Protein AF-A0A929NQB8-F1 (afdb_monomer_lite)

Structure (mmCIF, N/CA/C/O backbone):
data_AF-A0A929NQB8-F1
#
_entry.id   AF-A0A929NQB8-F1
#
loop_
_atom_site.group_PDB
_atom_site.id
_atom_site.type_symbol
_atom_site.label_atom_id
_atom_site.label_alt_id
_atom_site.label_comp_id
_atom_site.label_asym_id
_atom_site.label_entity_id
_atom_site.label_seq_id
_atom_site.pdbx_PDB_ins_code
_atom_site.Cartn_x
_atom_site.Cartn_y
_atom_site.Cartn_z
_atom_site.occupancy
_atom_site.B_iso_or_equiv
_atom_site.auth_seq_id
_atom_site.auth_comp_id
_atom_site.auth_asym_id
_atom_site.auth_atom_id
_atom_site.pdbx_PDB_model_num
ATOM 1 N N . MET A 1 1 ? -1.021 -33.542 -64.323 1.00 52.00 1 MET A N 1
ATOM 2 C CA . MET A 1 1 ? 0.283 -33.975 -63.782 1.00 52.00 1 MET A CA 1
ATOM 3 C C . MET A 1 1 ? 0.473 -33.269 -62.448 1.00 52.00 1 MET A C 1
ATOM 5 O O . MET A 1 1 ? 0.681 -32.066 -62.446 1.00 52.00 1 MET A O 1
ATOM 9 N N . MET A 1 2 ? 0.236 -33.961 -61.331 1.00 43.88 2 MET A N 1
ATOM 10 C CA . MET A 1 2 ? 0.338 -33.391 -59.981 1.00 43.88 2 MET A CA 1
ATOM 11 C C . MET A 1 2 ? 1.725 -33.716 -59.424 1.00 43.88 2 MET A C 1
ATOM 13 O O . MET A 1 2 ? 2.012 -34.871 -59.129 1.00 43.88 2 MET A O 1
ATOM 17 N N . THR A 1 3 ? 2.592 -32.710 -59.326 1.00 42.72 3 THR A N 1
ATOM 18 C CA . THR A 1 3 ? 3.878 -32.829 -58.631 1.00 42.72 3 THR A CA 1
ATOM 19 C C . THR A 1 3 ? 3.628 -32.627 -57.139 1.00 42.72 3 THR A C 1
ATOM 21 O O . THR A 1 3 ? 3.283 -31.532 -56.702 1.00 42.72 3 THR A O 1
ATOM 24 N N . THR A 1 4 ? 3.777 -33.695 -56.358 1.00 40.34 4 THR A N 1
ATOM 25 C CA . THR A 1 4 ? 3.908 -33.625 -54.899 1.00 40.34 4 THR A CA 1
ATOM 26 C C . THR A 1 4 ? 5.363 -33.298 -54.592 1.00 40.34 4 THR A C 1
ATOM 28 O O . THR A 1 4 ? 6.248 -34.115 -54.836 1.00 40.34 4 THR A O 1
ATOM 31 N N . ALA A 1 5 ? 5.626 -32.098 -54.079 1.00 49.31 5 ALA A N 1
ATOM 32 C CA . ALA A 1 5 ? 6.917 -31.775 -53.489 1.00 49.31 5 ALA A CA 1
ATOM 33 C C . ALA A 1 5 ? 6.945 -32.346 -52.064 1.00 49.31 5 ALA A C 1
ATOM 35 O O . ALA A 1 5 ? 6.168 -31.927 -51.206 1.00 49.31 5 ALA A O 1
ATOM 36 N N . ALA A 1 6 ? 7.810 -33.328 -51.815 1.00 51.84 6 ALA A N 1
ATOM 37 C CA . ALA A 1 6 ? 8.068 -33.816 -50.469 1.00 51.84 6 ALA A CA 1
ATOM 38 C C . ALA A 1 6 ? 8.808 -32.723 -49.681 1.00 51.84 6 ALA A C 1
ATOM 40 O O . ALA A 1 6 ? 9.966 -32.414 -49.959 1.00 51.84 6 ALA A O 1
ATOM 41 N N . LEU A 1 7 ? 8.121 -32.111 -48.716 1.00 46.22 7 LEU A N 1
ATOM 42 C CA . LEU A 1 7 ? 8.711 -31.172 -47.769 1.00 46.22 7 LEU A CA 1
ATOM 43 C C . LEU A 1 7 ? 9.529 -31.972 -46.745 1.00 46.22 7 LEU A C 1
ATOM 45 O O . LEU A 1 7 ? 8.983 -32.507 -45.782 1.00 46.22 7 LEU A O 1
ATOM 49 N N . THR A 1 8 ? 10.839 -32.083 -46.958 1.00 44.16 8 THR A N 1
ATOM 50 C CA . THR A 1 8 ? 11.765 -32.552 -45.921 1.00 44.16 8 THR A CA 1
ATOM 51 C C . THR A 1 8 ? 11.797 -31.512 -44.805 1.00 44.16 8 THR A C 1
ATOM 53 O O . THR A 1 8 ? 12.400 -30.452 -44.946 1.00 44.16 8 THR A O 1
ATOM 56 N N . ILE A 1 9 ? 11.122 -31.805 -43.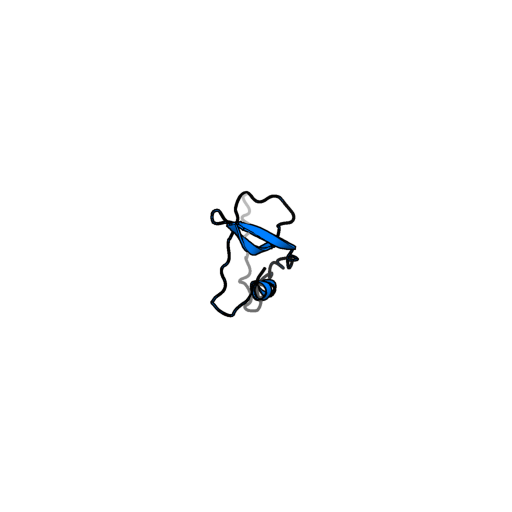696 1.00 54.00 9 ILE A N 1
ATOM 57 C CA . ILE A 1 9 ? 11.216 -31.032 -42.457 1.00 54.00 9 ILE A CA 1
ATOM 58 C C . ILE A 1 9 ? 12.497 -31.496 -41.745 1.00 54.00 9 ILE A C 1
ATOM 60 O O . ILE A 1 9 ? 12.571 -32.672 -41.379 1.00 54.00 9 ILE A O 1
ATOM 64 N N . PRO A 1 10 ? 13.527 -30.652 -41.555 1.00 54.91 10 PRO A N 1
ATOM 65 C CA . PRO A 1 10 ? 14.682 -31.050 -40.762 1.00 54.91 10 PRO A CA 1
ATOM 66 C C . PRO A 1 10 ? 14.270 -31.220 -39.291 1.00 54.91 10 PRO A C 1
ATOM 68 O O . PRO A 1 10 ? 13.591 -30.367 -38.719 1.00 54.91 10 PRO A O 1
ATOM 71 N N . LEU A 1 11 ? 14.683 -32.335 -38.682 1.00 50.88 11 LEU A N 1
ATOM 72 C CA . LEU A 1 11 ? 14.565 -32.566 -37.240 1.00 50.88 11 LEU A CA 1
ATOM 73 C C . LEU A 1 11 ? 15.346 -31.478 -36.481 1.00 50.88 11 LEU A C 1
ATOM 75 O O . LEU A 1 11 ? 16.444 -31.116 -36.917 1.00 50.88 11 LEU A O 1
ATOM 79 N N . PRO A 1 12 ? 14.831 -30.958 -35.352 1.00 56.06 12 PRO A N 1
ATOM 80 C CA . PRO A 1 12 ? 15.543 -29.945 -34.589 1.00 56.06 12 PRO A CA 1
ATOM 81 C C . PRO A 1 12 ? 16.846 -30.538 -34.042 1.00 56.06 12 PRO A C 1
ATOM 83 O O . PRO A 1 12 ? 16.835 -31.507 -33.282 1.00 56.06 12 PRO A O 1
ATOM 86 N N . VAL A 1 13 ? 17.980 -29.949 -34.432 1.00 63.03 13 VAL A N 1
ATOM 87 C CA . VAL A 1 13 ? 19.268 -30.192 -33.778 1.00 63.03 13 VAL A CA 1
ATOM 88 C C . VAL A 1 13 ? 19.129 -29.808 -32.305 1.00 63.03 13 VAL A C 1
ATOM 90 O O . VAL A 1 13 ? 18.756 -28.683 -31.965 1.00 63.03 13 VAL A O 1
ATOM 93 N N . SER A 1 14 ? 19.408 -30.782 -31.439 1.00 66.25 14 SER A N 1
ATOM 94 C CA . SER A 1 14 ? 19.521 -30.617 -29.993 1.00 66.25 14 SER A CA 1
ATOM 95 C C . SER A 1 14 ? 20.602 -29.570 -29.711 1.00 66.25 14 SER A C 1
ATOM 97 O O . SER A 1 14 ? 21.783 -29.811 -29.947 1.00 66.25 14 SER A O 1
ATOM 99 N N . GLY A 1 15 ? 20.184 -28.368 -29.313 1.00 56.75 15 GLY A N 1
ATOM 100 C CA . GLY A 1 15 ? 21.091 -27.235 -29.113 1.00 56.75 15 GLY A CA 1
ATOM 101 C C . GLY A 1 15 ? 20.433 -25.857 -29.142 1.00 56.75 15 GLY A C 1
ATOM 102 O O . GLY A 1 15 ? 21.060 -24.885 -28.735 1.00 56.75 15 GLY A O 1
ATOM 103 N N . ALA A 1 16 ? 19.170 -25.743 -29.560 1.00 48.47 16 ALA A N 1
ATOM 104 C CA . ALA A 1 16 ? 18.411 -24.515 -29.363 1.00 48.47 16 ALA A CA 1
ATOM 105 C C . ALA A 1 16 ? 17.870 -24.477 -27.927 1.00 48.47 16 ALA A C 1
ATOM 107 O O . ALA A 1 16 ? 16.815 -25.036 -27.630 1.00 48.47 16 ALA A O 1
ATOM 108 N N . THR A 1 17 ? 18.588 -23.800 -27.030 1.00 55.69 17 THR A N 1
ATOM 109 C CA . THR A 1 17 ? 17.943 -23.143 -25.892 1.00 55.69 17 THR A CA 1
ATOM 110 C C . THR A 1 17 ? 16.834 -22.279 -26.476 1.00 55.69 17 THR A C 1
ATOM 112 O O . THR A 1 17 ? 17.118 -21.255 -27.101 1.00 55.69 17 THR A O 1
ATOM 115 N N . VAL A 1 18 ? 15.579 -22.713 -26.340 1.00 60.47 18 VAL A N 1
ATOM 116 C CA . VAL A 1 18 ? 14.439 -21.811 -26.502 1.00 60.47 18 VAL A CA 1
ATOM 117 C C . VAL A 1 18 ? 14.772 -20.636 -25.588 1.00 60.47 18 VAL A C 1
ATOM 119 O O . VAL A 1 18 ? 14.990 -20.886 -24.399 1.00 60.47 18 VAL A O 1
ATOM 122 N N . PRO A 1 19 ? 14.937 -19.398 -26.090 1.00 52.22 19 PRO A N 1
ATOM 123 C CA . PRO A 1 19 ? 15.020 -18.282 -25.179 1.00 52.22 19 PRO A CA 1
ATOM 124 C C . PRO A 1 19 ? 13.692 -18.318 -24.439 1.00 52.22 19 PRO A C 1
ATOM 126 O O . PRO A 1 19 ? 12.633 -18.090 -25.025 1.00 52.22 19 PRO A O 1
ATOM 129 N N . GLU A 1 20 ? 13.733 -18.707 -23.168 1.00 55.66 20 GLU A N 1
ATOM 130 C CA . GLU A 1 20 ? 12.675 -18.369 -22.244 1.00 55.66 20 GLU A CA 1
ATOM 131 C C . GLU A 1 20 ? 12.698 -16.851 -22.232 1.00 55.66 20 GLU A C 1
ATOM 133 O O . GLU A 1 20 ? 13.532 -16.223 -21.580 1.00 55.66 20 GLU A O 1
ATOM 138 N N . THR A 1 21 ? 11.902 -16.263 -23.123 1.00 58.78 21 THR A N 1
ATOM 139 C CA . THR A 1 21 ? 11.723 -14.830 -23.228 1.00 58.78 21 THR A CA 1
ATOM 140 C C . THR A 1 21 ? 11.117 -14.442 -21.897 1.00 58.78 21 THR A C 1
ATOM 142 O O . THR A 1 21 ? 9.901 -14.502 -21.724 1.00 58.78 21 THR A O 1
ATOM 145 N N . ALA A 1 22 ? 11.971 -14.144 -20.918 1.00 60.38 22 ALA A N 1
ATOM 146 C CA . ALA A 1 22 ? 11.567 -13.611 -19.643 1.00 60.38 22 ALA A CA 1
ATOM 147 C C . ALA A 1 22 ? 10.838 -12.321 -19.985 1.00 60.38 22 ALA A C 1
ATOM 149 O O . ALA A 1 22 ? 11.452 -11.319 -20.357 1.00 60.38 22 ALA A O 1
ATOM 150 N N . VAL A 1 23 ? 9.508 -12.382 -19.974 1.00 60.03 23 VAL A N 1
ATOM 151 C CA . VAL A 1 23 ? 8.675 -11.207 -20.153 1.00 60.03 23 VAL A CA 1
ATOM 152 C C . VAL A 1 23 ? 9.072 -10.289 -19.009 1.00 60.03 23 VAL A C 1
ATOM 154 O O . VAL A 1 23 ? 8.775 -10.569 -17.846 1.00 60.03 23 VAL A O 1
ATOM 157 N N . ALA A 1 24 ? 9.834 -9.245 -19.327 1.00 61.41 24 ALA A N 1
ATOM 158 C CA . ALA A 1 24 ? 10.244 -8.261 -18.349 1.00 61.41 24 ALA A CA 1
ATOM 159 C C . ALA A 1 24 ? 8.968 -7.592 -17.838 1.00 61.41 24 ALA A C 1
ATOM 161 O O . ALA A 1 24 ? 8.312 -6.839 -18.558 1.00 61.41 24 ALA A O 1
ATOM 162 N N . HIS A 1 25 ? 8.582 -7.918 -16.608 1.00 70.94 25 HIS A N 1
ATOM 163 C CA . HIS A 1 25 ? 7.485 -7.238 -15.946 1.00 70.94 25 HIS A CA 1
ATOM 164 C C . HIS A 1 25 ? 8.054 -5.929 -15.400 1.00 70.94 25 HIS A C 1
ATOM 166 O O . HIS A 1 25 ? 8.984 -5.971 -14.590 1.00 70.94 25 HIS A O 1
ATOM 172 N N . PRO A 1 26 ? 7.577 -4.764 -15.868 1.00 76.44 26 PRO A N 1
ATOM 173 C CA . PRO A 1 26 ? 8.092 -3.498 -15.380 1.00 76.44 26 PRO A CA 1
ATOM 174 C C . PRO A 1 26 ? 7.827 -3.402 -13.878 1.00 76.44 26 PRO A C 1
ATOM 176 O O . PRO A 1 26 ? 6.680 -3.535 -13.444 1.00 76.44 26 PRO A O 1
ATOM 179 N N . ARG A 1 27 ? 8.893 -3.166 -13.104 1.00 85.69 27 ARG A N 1
ATOM 180 C CA . ARG A 1 27 ? 8.815 -2.955 -11.656 1.00 85.69 27 ARG A CA 1
ATOM 181 C C . ARG A 1 27 ? 7.959 -1.721 -11.406 1.00 85.69 27 ARG A C 1
ATOM 183 O O . ARG A 1 27 ? 8.285 -0.629 -11.881 1.00 85.69 27 ARG A O 1
ATOM 190 N N . ARG A 1 28 ? 6.841 -1.891 -10.708 1.00 90.81 28 ARG A N 1
ATOM 191 C CA . ARG A 1 28 ? 5.930 -0.770 -10.441 1.00 90.81 28 ARG A CA 1
ATOM 192 C C . ARG A 1 28 ? 6.459 0.036 -9.268 1.00 90.81 28 ARG A C 1
ATOM 194 O O . ARG A 1 28 ? 6.959 -0.538 -8.308 1.00 90.81 28 ARG A O 1
ATOM 201 N N . MET A 1 29 ? 6.310 1.354 -9.311 1.00 92.50 29 MET A N 1
ATOM 202 C CA . MET A 1 29 ? 6.611 2.192 -8.149 1.00 92.50 29 MET A CA 1
ATOM 203 C C . MET A 1 29 ? 5.444 2.138 -7.163 1.00 92.50 29 MET A C 1
ATOM 205 O O . MET A 1 29 ? 4.285 2.245 -7.566 1.00 92.50 29 MET A O 1
ATOM 209 N N . ALA A 1 30 ? 5.754 1.950 -5.881 1.00 95.75 30 ALA A N 1
ATOM 210 C CA . ALA A 1 30 ? 4.764 2.009 -4.815 1.00 95.75 30 ALA A CA 1
ATOM 211 C C . ALA A 1 30 ? 4.351 3.452 -4.514 1.00 95.75 30 ALA A C 1
ATOM 213 O O . ALA A 1 30 ? 5.197 4.322 -4.313 1.00 95.75 30 ALA A O 1
ATOM 214 N N . GLU A 1 31 ? 3.052 3.663 -4.343 1.00 96.56 31 GLU A N 1
ATOM 215 C CA . GLU A 1 31 ? 2.494 4.853 -3.712 1.00 96.56 31 GLU A CA 1
ATOM 216 C C . GLU A 1 31 ? 2.113 4.546 -2.264 1.00 96.56 31 GLU A C 1
ATOM 218 O O . GLU A 1 31 ? 1.457 3.540 -1.986 1.00 96.56 31 GLU A O 1
ATOM 223 N N . GLU A 1 32 ? 2.507 5.419 -1.342 1.00 97.56 32 GLU A N 1
ATOM 224 C CA . GLU A 1 32 ? 2.155 5.329 0.076 1.00 97.56 32 GLU A CA 1
ATOM 225 C C . GLU A 1 32 ? 0.817 6.006 0.341 1.00 97.56 32 GLU A C 1
ATOM 227 O O . GLU A 1 32 ? 0.568 7.124 -0.113 1.00 97.56 32 GLU A O 1
ATOM 232 N N . ARG A 1 33 ? -0.067 5.306 1.049 1.00 97.94 33 ARG A N 1
ATOM 233 C CA . ARG A 1 33 ? -1.444 5.743 1.271 1.00 97.94 33 ARG A CA 1
ATOM 234 C C . ARG A 1 33 ? -1.930 5.288 2.647 1.00 97.94 33 ARG A C 1
ATOM 236 O O . ARG A 1 33 ? -1.409 4.333 3.221 1.00 97.94 33 ARG A O 1
ATOM 243 N N . THR A 1 34 ? -2.982 5.942 3.127 1.00 98.00 34 THR A N 1
ATOM 244 C CA . THR A 1 34 ? -3.699 5.573 4.354 1.00 98.00 34 THR A CA 1
ATOM 245 C C . THR A 1 34 ? -5.179 5.395 4.044 1.00 98.00 34 THR A C 1
ATOM 247 O O . THR A 1 34 ? -5.725 6.073 3.170 1.00 98.00 34 THR A O 1
ATOM 250 N N . VAL A 1 35 ? -5.833 4.465 4.734 1.00 97.00 35 VAL A N 1
ATOM 251 C CA . VAL A 1 35 ? -7.289 4.300 4.709 1.00 97.00 35 VAL A CA 1
ATOM 252 C C . VAL A 1 35 ? -7.829 4.300 6.135 1.00 97.00 35 VAL A C 1
ATOM 254 O O . VAL A 1 35 ? -7.280 3.632 7.007 1.00 97.00 35 VAL A O 1
ATOM 257 N N . CYS A 1 36 ? -8.903 5.053 6.368 1.00 98.25 36 CYS A N 1
ATOM 258 C CA . CYS A 1 36 ? -9.634 5.001 7.627 1.00 98.25 36 CYS A CA 1
ATOM 259 C C . CYS A 1 36 ? -10.583 3.800 7.596 1.00 98.25 36 CYS A C 1
ATOM 261 O O . CYS A 1 36 ? -11.457 3.698 6.728 1.00 98.25 36 CYS A O 1
ATOM 263 N N . MET A 1 37 ? -10.369 2.865 8.515 1.00 97.06 37 MET A N 1
ATOM 264 C CA . MET A 1 37 ? -11.210 1.692 8.694 1.00 97.06 37 MET A CA 1
ATOM 265 C C . MET A 1 37 ? -12.518 2.084 9.382 1.00 97.06 37 MET A C 1
ATOM 267 O O . MET A 1 37 ? -12.657 3.157 9.967 1.00 97.06 37 MET A O 1
ATOM 271 N N . ARG A 1 38 ? -13.510 1.193 9.333 1.00 97.88 38 ARG A N 1
ATOM 272 C CA . ARG A 1 38 ? -14.835 1.455 9.915 1.00 97.88 38 ARG A CA 1
ATOM 273 C C . ARG A 1 38 ? -14.790 1.778 11.416 1.00 97.88 38 ARG A C 1
ATOM 275 O O . ARG A 1 38 ? -15.656 2.498 11.898 1.00 97.88 38 ARG A O 1
ATOM 282 N N . ASP A 1 39 ? -13.827 1.222 12.142 1.00 98.00 39 ASP A N 1
ATOM 283 C CA . ASP A 1 39 ? -13.634 1.453 13.578 1.00 98.00 39 ASP A CA 1
ATOM 284 C C . ASP A 1 39 ? -12.821 2.722 13.894 1.00 98.00 39 ASP A C 1
ATOM 286 O O . ASP A 1 39 ? -12.548 3.000 15.057 1.00 98.00 39 ASP A O 1
ATOM 290 N N . GLY A 1 40 ? -12.456 3.504 12.874 1.00 97.94 40 GLY A N 1
ATOM 291 C CA . GLY A 1 40 ? -11.646 4.710 13.010 1.00 97.94 40 GLY A CA 1
ATOM 292 C C . GLY A 1 40 ? -10.139 4.461 12.978 1.00 97.94 40 GLY A C 1
ATOM 293 O O . GLY A 1 40 ? -9.378 5.424 13.000 1.00 97.94 40 GLY A O 1
ATOM 294 N N . THR A 1 41 ? -9.683 3.206 12.897 1.00 97.88 41 THR A N 1
ATOM 295 C CA . THR A 1 41 ? -8.252 2.900 12.778 1.00 97.88 41 THR A CA 1
ATOM 296 C C . THR A 1 41 ? -7.719 3.363 11.425 1.00 97.88 41 THR A C 1
ATOM 298 O O . THR A 1 41 ? -8.247 2.990 10.377 1.00 97.88 41 THR A O 1
ATOM 301 N N . GLU A 1 42 ? -6.628 4.123 11.425 1.00 98.19 42 GLU A N 1
ATOM 302 C CA . GLU A 1 42 ? -5.904 4.467 10.204 1.00 98.19 42 GLU A CA 1
ATOM 303 C C . GLU A 1 42 ? -4.919 3.357 9.825 1.00 98.19 42 GLU A C 1
ATOM 305 O O . GLU A 1 42 ? -3.988 3.044 10.568 1.00 98.19 42 GLU A O 1
ATOM 310 N N . LEU A 1 43 ? -5.114 2.757 8.649 1.00 96.00 43 LEU A N 1
ATOM 311 C CA . LEU A 1 43 ? -4.239 1.717 8.122 1.00 96.00 43 LEU A CA 1
ATOM 312 C C . LEU A 1 43 ? -3.352 2.267 7.006 1.00 96.00 43 LEU A C 1
ATOM 314 O O . LEU A 1 43 ? -3.841 2.690 5.957 1.00 96.00 43 LEU A O 1
ATOM 318 N N . PHE A 1 44 ? -2.041 2.194 7.215 1.00 97.12 44 PHE A N 1
ATOM 319 C CA . PHE A 1 44 ? -1.039 2.444 6.182 1.00 97.12 44 PHE A CA 1
ATOM 320 C C . PHE A 1 44 ? -0.974 1.283 5.178 1.00 97.12 44 PHE A C 1
ATOM 322 O O . PHE A 1 44 ? -0.950 0.113 5.565 1.00 97.12 44 PHE A O 1
ATOM 329 N N . TYR A 1 45 ? -0.866 1.598 3.887 1.00 97.00 45 TYR A N 1
ATOM 330 C CA . TYR A 1 45 ? -0.634 0.619 2.829 1.00 97.00 45 TYR A CA 1
ATOM 331 C C . TYR A 1 45 ? 0.195 1.198 1.676 1.00 97.00 45 TYR A C 1
ATOM 333 O O . TYR A 1 45 ? 0.370 2.409 1.537 1.00 97.00 45 TYR A O 1
ATOM 341 N N . ARG A 1 46 ? 0.711 0.300 0.829 1.00 97.25 46 ARG A N 1
ATOM 342 C CA . ARG A 1 46 ? 1.357 0.647 -0.441 1.00 97.25 46 ARG A CA 1
ATOM 343 C C . ARG A 1 46 ? 0.518 0.132 -1.601 1.00 97.25 46 ARG A C 1
ATOM 345 O O . ARG A 1 46 ? 0.048 -1.004 -1.555 1.00 97.25 46 ARG A O 1
ATOM 352 N N . ALA A 1 47 ? 0.345 0.956 -2.627 1.00 95.94 47 ALA A N 1
ATOM 353 C CA . ALA A 1 47 ? -0.341 0.590 -3.858 1.00 95.94 47 ALA A CA 1
ATOM 354 C C . ALA A 1 47 ? 0.630 0.621 -5.040 1.00 95.94 47 ALA A C 1
ATOM 356 O O . ALA A 1 47 ? 1.279 1.631 -5.290 1.00 95.94 47 ALA A O 1
ATOM 357 N N . TRP A 1 48 ? 0.686 -0.475 -5.792 1.00 94.88 48 TRP A N 1
ATOM 358 C CA . TRP A 1 48 ? 1.417 -0.566 -7.055 1.00 94.88 48 TRP A CA 1
ATOM 359 C C . TRP A 1 48 ? 0.419 -0.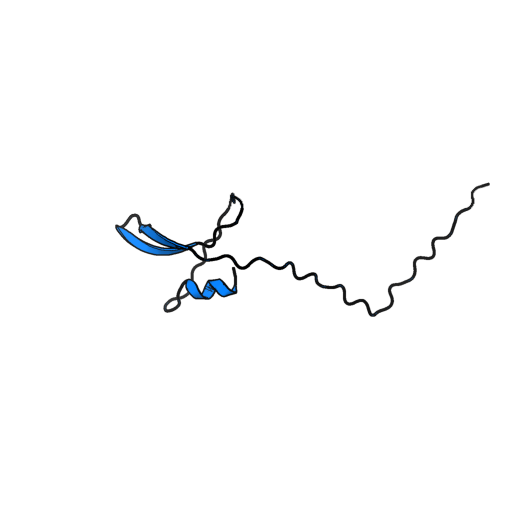499 -8.202 1.00 94.88 48 TRP A C 1
ATOM 361 O O . TRP A 1 48 ? -0.128 -1.518 -8.634 1.00 94.88 48 TRP A O 1
ATOM 371 N N . LEU A 1 49 ? 0.117 0.715 -8.653 1.00 93.31 49 LEU A N 1
ATOM 372 C CA . LEU A 1 49 ? -0.932 0.919 -9.644 1.00 93.31 49 LEU A CA 1
ATOM 373 C C . LEU A 1 49 ? -0.471 0.466 -11.042 1.00 93.31 49 LEU A C 1
ATOM 375 O O . LEU A 1 49 ? 0.669 0.715 -11.440 1.00 93.31 49 LEU A O 1
ATOM 379 N N . PRO A 1 50 ? -1.332 -0.222 -11.810 1.00 91.38 50 PRO A N 1
ATOM 380 C CA . PRO A 1 50 ? -1.046 -0.527 -13.204 1.00 91.38 50 PRO A CA 1
ATOM 381 C C . PRO A 1 50 ? -1.105 0.745 -14.061 1.00 91.38 50 PRO A C 1
ATOM 383 O O . PRO A 1 50 ? -1.872 1.661 -13.775 1.00 91.38 50 PRO A O 1
ATOM 386 N N . ALA A 1 51 ? -0.350 0.768 -15.164 1.00 88.31 51 ALA A N 1
ATOM 387 C CA . ALA A 1 51 ? -0.360 1.892 -16.106 1.00 88.31 51 ALA A CA 1
ATOM 388 C C . ALA A 1 51 ? -1.734 2.110 -16.772 1.00 88.31 51 ALA A C 1
ATOM 390 O O . ALA A 1 51 ? -2.100 3.234 -17.102 1.00 88.31 51 ALA A O 1
ATOM 391 N N . ALA A 1 52 ? -2.501 1.033 -16.956 1.00 90.62 52 ALA A N 1
ATOM 392 C CA . ALA A 1 52 ? -3.867 1.070 -17.461 1.00 90.62 52 ALA A CA 1
ATOM 393 C C . ALA A 1 52 ? -4.847 0.598 -16.383 1.00 90.62 52 ALA A C 1
ATOM 395 O O . ALA A 1 52 ? -4.516 -0.254 -15.558 1.00 90.62 52 ALA A O 1
ATOM 396 N N . LYS A 1 53 ? -6.077 1.119 -16.415 1.00 92.06 53 LYS A N 1
ATOM 397 C CA . LYS A 1 53 ? -7.124 0.772 -15.447 1.00 92.06 53 LYS A CA 1
ATOM 398 C C . LYS A 1 53 ? -7.387 -0.739 -15.438 1.00 92.06 53 LYS A C 1
ATOM 400 O O . LYS A 1 53 ? -7.724 -1.319 -16.467 1.00 92.06 53 LYS A O 1
ATOM 405 N N . ALA A 1 54 ? -7.291 -1.356 -14.262 1.00 91.50 54 ALA A N 1
ATOM 406 C CA . ALA A 1 54 ? -7.617 -2.763 -14.055 1.00 91.50 54 ALA A CA 1
ATOM 407 C C . ALA A 1 54 ? -9.015 -2.926 -13.439 1.00 91.50 54 ALA A C 1
ATOM 409 O O . ALA A 1 54 ? -9.439 -2.125 -12.609 1.00 91.50 54 ALA A O 1
ATOM 410 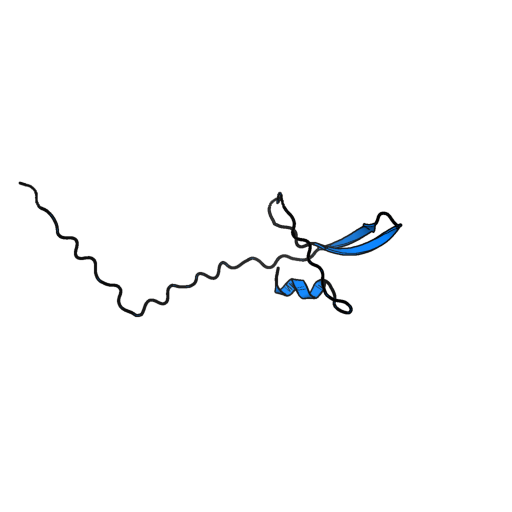N N . GLY A 1 55 ? -9.727 -3.987 -13.829 1.00 96.62 55 GLY A N 1
ATOM 411 C CA . GLY A 1 55 ? -11.028 -4.358 -13.249 1.00 96.62 55 GLY A CA 1
ATOM 412 C C . GLY A 1 55 ? -10.932 -5.285 -12.033 1.00 96.62 55 GLY A C 1
ATOM 413 O O . GLY A 1 55 ? -11.951 -5.766 -11.548 1.00 96.62 55 GLY A O 1
ATOM 414 N N . ARG A 1 56 ? -9.713 -5.602 -11.581 1.00 95.56 56 ARG A N 1
ATOM 415 C CA . ARG A 1 56 ? -9.427 -6.519 -10.471 1.00 95.56 56 ARG A CA 1
ATOM 416 C C . ARG A 1 56 ? -8.250 -5.985 -9.664 1.00 95.56 56 ARG A C 1
ATOM 418 O O . ARG A 1 56 ? -7.405 -5.278 -10.209 1.00 95.56 56 ARG A O 1
ATOM 425 N N . ALA A 1 57 ? -8.189 -6.371 -8.396 1.00 94.25 57 ALA A N 1
ATOM 426 C CA . ALA A 1 57 ? -7.091 -6.051 -7.497 1.00 94.25 57 ALA A CA 1
ATOM 427 C C . ALA A 1 57 ? -6.628 -7.312 -6.762 1.00 94.25 57 ALA A C 1
ATOM 429 O O . ALA A 1 57 ? -7.416 -8.231 -6.533 1.00 94.25 57 ALA A O 1
ATOM 430 N N . VAL A 1 58 ? -5.353 -7.329 -6.386 1.00 94.50 58 VAL A N 1
ATOM 431 C CA . VAL A 1 58 ? -4.776 -8.315 -5.470 1.00 94.50 58 VAL A CA 1
ATOM 432 C C . VAL A 1 58 ? -4.409 -7.575 -4.193 1.00 94.50 58 VAL A C 1
ATOM 434 O O . VAL A 1 58 ? -3.773 -6.524 -4.254 1.00 94.50 58 VAL A O 1
ATOM 437 N N . VAL A 1 59 ? -4.816 -8.114 -3.047 1.00 95.19 59 VAL A N 1
ATOM 438 C CA . VAL A 1 59 ? -4.452 -7.581 -1.731 1.00 95.19 59 VAL A CA 1
ATOM 439 C C . VAL A 1 59 ? -3.427 -8.523 -1.117 1.00 95.19 59 VAL A C 1
ATOM 441 O O . VAL A 1 59 ? -3.692 -9.714 -0.966 1.00 95.19 59 VAL A O 1
ATOM 444 N N . LEU A 1 60 ? -2.249 -7.991 -0.797 1.00 94.75 60 LEU A N 1
ATOM 445 C CA . LEU A 1 60 ? -1.137 -8.746 -0.228 1.00 94.75 60 LEU A CA 1
ATOM 446 C C . LEU A 1 60 ? -0.988 -8.391 1.248 1.00 94.75 60 LEU A C 1
ATOM 448 O O . LEU A 1 60 ? -0.841 -7.222 1.601 1.00 94.75 60 LEU A O 1
ATOM 452 N N . PHE A 1 61 ? -0.977 -9.409 2.101 1.00 94.56 61 PHE A N 1
ATOM 453 C CA . PHE A 1 61 ? -0.674 -9.265 3.520 1.00 94.56 61 PHE A CA 1
ATOM 454 C C . PHE A 1 61 ? 0.744 -9.765 3.784 1.00 94.56 61 PHE A C 1
ATOM 456 O O . PHE A 1 61 ? 1.162 -10.784 3.238 1.00 94.56 61 PHE A O 1
ATOM 463 N N . HIS A 1 62 ? 1.486 -9.050 4.624 1.00 94.69 62 HIS A N 1
ATOM 464 C CA . HIS A 1 62 ? 2.757 -9.531 5.164 1.00 94.69 62 HIS A CA 1
ATOM 465 C C . HIS A 1 62 ? 2.538 -10.162 6.545 1.00 94.69 62 HIS A C 1
ATOM 467 O O . HIS A 1 62 ? 1.469 -10.028 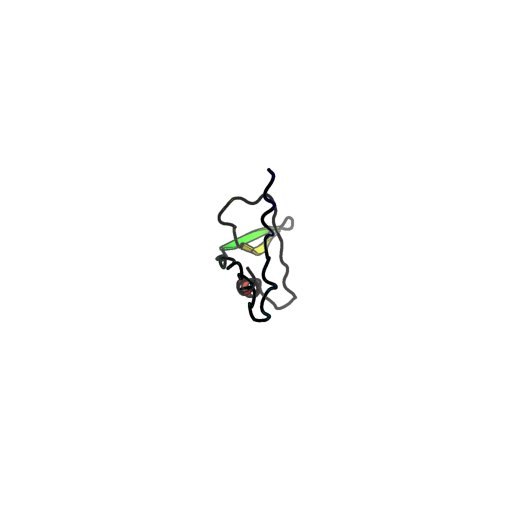7.145 1.00 94.69 62 HIS A O 1
ATOM 473 N N . ARG A 1 63 ? 3.548 -10.859 7.071 1.00 92.25 63 ARG A N 1
ATOM 474 C CA . ARG A 1 63 ? 3.478 -11.456 8.415 1.00 92.25 63 ARG A CA 1
ATOM 475 C C . ARG A 1 63 ? 3.663 -10.393 9.505 1.00 92.25 63 ARG A C 1
ATOM 477 O O . ARG A 1 63 ? 4.037 -9.252 9.228 1.00 92.25 63 ARG A O 1
ATOM 484 N N . GLY A 1 64 ? 3.427 -10.770 10.762 1.00 93.88 64 GLY A N 1
ATOM 485 C CA . GLY A 1 64 ? 3.744 -9.913 11.908 1.00 93.88 64 GLY A CA 1
ATOM 486 C C . GLY A 1 64 ? 5.236 -9.567 11.953 1.00 93.88 64 GLY A C 1
ATOM 487 O O . GLY A 1 64 ? 6.068 -10.422 11.656 1.00 93.88 64 GLY A O 1
ATOM 488 N N . HIS A 1 65 ? 5.560 -8.328 12.334 1.00 93.00 65 HIS A N 1
ATOM 489 C CA . HIS A 1 65 ? 6.924 -7.769 12.360 1.00 93.00 65 HIS A CA 1
ATOM 490 C C . HIS A 1 65 ? 7.612 -7.612 10.988 1.00 93.00 65 HIS A C 1
ATOM 492 O O . HIS A 1 65 ? 8.785 -7.253 10.927 1.00 93.00 65 HIS A O 1
ATOM 498 N N . GLU A 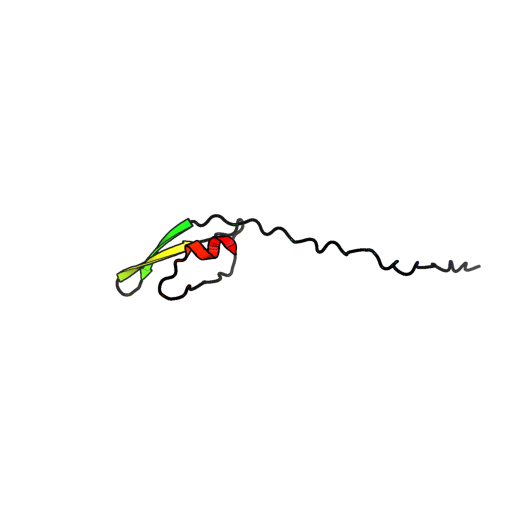1 66 ? 6.898 -7.838 9.883 1.00 95.19 66 GLU A N 1
ATOM 499 C CA . GLU A 1 66 ? 7.333 -7.447 8.537 1.00 95.19 66 GLU A CA 1
ATOM 500 C C . GLU A 1 66 ? 6.692 -6.107 8.125 1.00 95.19 66 GLU A C 1
ATOM 502 O O . GLU A 1 66 ? 5.873 -5.549 8.856 1.00 95.19 66 GLU A O 1
ATOM 507 N N . HIS A 1 67 ? 7.059 -5.581 6.951 1.00 93.81 67 HIS A N 1
ATOM 508 C CA . HIS A 1 67 ? 6.482 -4.354 6.396 1.00 93.81 67 HIS A CA 1
ATOM 509 C C . HIS A 1 67 ? 6.170 -4.489 4.900 1.00 93.81 67 HIS A C 1
ATOM 511 O O . HIS A 1 67 ? 6.852 -5.207 4.163 1.00 93.81 67 HIS A O 1
ATOM 517 N N . SER A 1 68 ? 5.179 -3.726 4.423 1.00 93.88 68 SER A N 1
ATOM 518 C CA . SER A 1 68 ? 4.700 -3.749 3.028 1.00 93.88 68 SER A CA 1
ATOM 519 C C . SER A 1 68 ? 5.789 -3.482 1.982 1.00 93.88 68 SER A C 1
ATOM 521 O O . SER A 1 68 ? 5.720 -4.013 0.879 1.00 93.88 68 SER A O 1
ATOM 523 N N . GLY A 1 69 ? 6.827 -2.715 2.331 1.00 93.62 69 GLY A N 1
ATOM 524 C CA . GLY A 1 69 ? 7.956 -2.422 1.437 1.00 93.62 69 GLY A CA 1
ATOM 525 C C . GLY A 1 69 ? 8.714 -3.654 0.915 1.00 93.62 69 GLY A C 1
ATOM 526 O O . GLY A 1 69 ? 9.281 -3.579 -0.169 1.00 93.62 69 GLY A O 1
ATOM 527 N N . ARG A 1 70 ? 8.680 -4.803 1.611 1.00 93.88 70 ARG A N 1
ATOM 528 C CA . ARG A 1 70 ? 9.356 -6.033 1.146 1.00 93.88 70 ARG A CA 1
ATOM 529 C C . ARG A 1 70 ? 8.753 -6.618 -0.134 1.00 93.88 70 ARG A C 1
ATOM 531 O O . ARG A 1 70 ? 9.412 -7.394 -0.814 1.00 93.88 70 ARG A O 1
ATOM 538 N N . TRP A 1 71 ? 7.527 -6.233 -0.485 1.00 93.69 71 TRP A N 1
ATOM 539 C CA . TRP A 1 71 ? 6.883 -6.670 -1.723 1.00 93.69 71 TRP A CA 1
ATOM 540 C C . TRP A 1 71 ? 7.380 -5.934 -2.971 1.00 93.69 71 TRP A C 1
ATOM 542 O O . TRP A 1 71 ? 7.133 -6.406 -4.074 1.00 93.69 71 TRP A O 1
ATOM 552 N N . GLN A 1 72 ? 8.116 -4.826 -2.831 1.00 93.38 72 GLN A N 1
ATOM 553 C CA . GLN A 1 72 ? 8.650 -4.064 -3.970 1.00 93.38 72 GLN A CA 1
ATOM 554 C C . GLN A 1 72 ? 9.591 -4.890 -4.865 1.00 93.38 72 GLN A C 1
ATOM 556 O O . GLN A 1 72 ? 9.796 -4.559 -6.035 1.00 93.38 72 GLN A O 1
ATOM 561 N N . ASP A 1 73 ? 10.159 -5.965 -4.320 1.00 89.25 73 ASP A N 1
ATOM 562 C CA . ASP A 1 73 ? 11.003 -6.884 -5.074 1.00 89.25 73 ASP A CA 1
ATOM 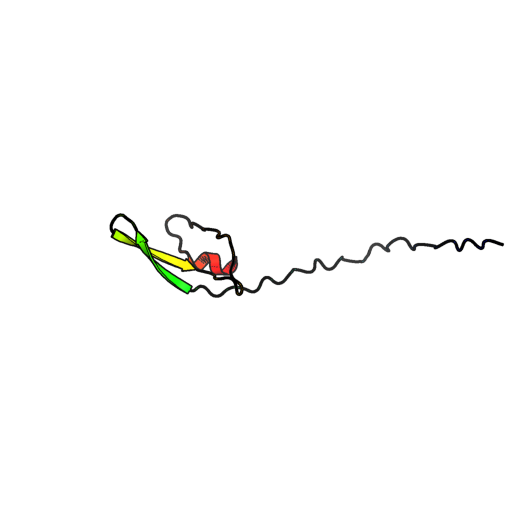563 C C . ASP A 1 73 ? 10.220 -7.902 -5.908 1.00 89.25 73 ASP A C 1
ATOM 565 O O . ASP A 1 73 ? 10.793 -8.508 -6.810 1.00 89.25 73 ASP A O 1
ATOM 569 N N . LEU A 1 74 ? 8.918 -8.057 -5.644 1.00 86.69 74 LEU A N 1
ATOM 570 C CA . LEU A 1 74 ? 8.031 -8.992 -6.337 1.00 86.69 74 LEU A CA 1
ATOM 571 C C . LEU A 1 74 ? 7.132 -8.324 -7.399 1.00 86.69 74 LEU A C 1
ATOM 573 O O . LEU A 1 74 ? 6.676 -9.014 -8.309 1.00 86.69 74 LEU A O 1
ATOM 577 N N . VAL A 1 75 ? 6.835 -7.023 -7.273 1.00 86.31 75 VAL A N 1
ATOM 578 C CA . VAL A 1 75 ? 5.764 -6.319 -8.024 1.00 86.31 75 VAL A CA 1
ATOM 579 C C . VAL A 1 75 ? 6.279 -5.394 -9.128 1.00 86.31 75 VAL A C 1
ATOM 581 O O . VAL A 1 75 ? 5.610 -5.338 -10.192 1.00 86.31 75 VAL A O 1
#

Foldseek 3Di:
DDDDDPPPDDDDDPPDPPPPPPPPDPQFDWDWDWDQDPVRDIDIDTDRDDPDDDPDDDDDDDDPPDDRVVCSVVD

pLDDT: mean 80.72, std 19.48, range [40.34, 98.25]

Radius of gyration: 25.21 Å; chains: 1; bounding box: 36×40×77 Å

Sequence (75 aa):
MMTTAALTIPLPVSGATVPETAVAHPRRMAEERTVCMRDGTELFYRAWLPAAKAGRAVVLFHRGHEHSGRWQDLV

Secondary structure (DSSP, 8-state):
---------PPPPTT---------PPPPPPEEEEEE-TTS-EEEEEE---SS--S-----PPPTT--GGGGGGT-